Protein AF-A0A9E1ZX85-F1 (afdb_monomer)

Sequence (132 aa):
IRRALASIKGLTYFFIDTCHSGDALGRPGLASTDTTRMINDLSSAENGVVIFASSTGEQVSYENPAWANGAFTEALVDGFRGEAALTNREYITVGMLNVFVSERVQDLTGGEQTPTSAIPNLIPDLHIALRR

Mean predicted aligned error: 7.68 Å

pLDDT: mean 79.26, std 17.08, range [29.45, 96.75]

Secondary structure (DSSP, 8-state):
-HHHHHHSSS-EEEEE--TTTTGGGT-TTSHHHHHHHHHHHH-SGGG-EEEEESS-TTSPPPEETTTTEEHHHHHHHHIIIIIT-GGG-SEEEHHHHHHHHHHHHHHHHTTS---EEE--TTS---EEEE--

Solvent-accessible surface area (backbone atoms only — not comparable to full-atom values): 7326 Å² total; per-residue (Å²): 108,68,72,59,56,57,65,46,88,59,82,40,83,45,79,44,79,55,62,51,80,28,56,92,72,78,44,94,89,60,19,35,60,52,57,56,48,49,48,62,69,40,30,43,68,88,34,37,36,36,38,39,30,32,36,47,59,89,39,62,49,53,69,48,84,89,79,75,39,40,43,46,54,45,22,47,52,46,26,68,58,28,73,13,18,65,92,79,43,69,42,24,31,54,61,36,38,54,54,41,34,46,52,44,22,20,68,75,48,76,60,66,30,54,54,44,75,34,73,28,91,84,59,73,82,45,78,76,45,62,44,108

Structure (mmCIF, N/CA/C/O backbone):
data_AF-A0A9E1ZX85-F1
#
_entry.id   AF-A0A9E1ZX85-F1
#
loop_
_atom_site.group_PDB
_atom_site.id
_atom_site.type_symbol
_atom_site.label_atom_id
_atom_site.label_alt_id
_atom_site.label_comp_id
_atom_site.label_asym_id
_atom_site.label_entity_id
_atom_site.label_seq_id
_atom_site.pdbx_PDB_ins_code
_atom_site.Cartn_x
_atom_site.Cartn_y
_atom_site.Cartn_z
_atom_site.occupancy
_atom_site.B_iso_or_equiv
_atom_site.auth_seq_id
_atom_site.auth_comp_id
_atom_site.auth_asym_id
_atom_site.auth_atom_id
_atom_site.pdbx_PDB_model_num
ATOM 1 N N . ILE A 1 1 ? -17.908 8.322 -5.034 1.00 68.31 1 ILE A N 1
ATOM 2 C CA . ILE A 1 1 ? -17.027 7.410 -4.267 1.00 68.31 1 ILE A CA 1
ATOM 3 C C . ILE A 1 1 ? -16.864 7.832 -2.797 1.00 68.31 1 ILE A C 1
ATOM 5 O O . ILE A 1 1 ? -17.213 7.041 -1.936 1.00 68.31 1 ILE A O 1
ATOM 9 N N . ARG A 1 2 ? -16.482 9.083 -2.476 1.00 69.56 2 ARG A N 1
ATOM 10 C CA . ARG A 1 2 ? -16.297 9.568 -1.087 1.00 69.56 2 ARG A CA 1
ATOM 11 C C . ARG A 1 2 ? -17.460 9.257 -0.135 1.00 69.56 2 ARG A C 1
ATOM 13 O O . ARG A 1 2 ? -17.249 8.641 0.897 1.00 69.56 2 ARG A O 1
ATOM 20 N N . ARG A 1 3 ? -18.693 9.645 -0.493 1.00 72.94 3 ARG A N 1
ATOM 21 C CA . ARG A 1 3 ? -19.890 9.348 0.325 1.00 72.94 3 ARG A CA 1
ATOM 22 C C . ARG A 1 3 ? -20.111 7.849 0.532 1.00 72.94 3 ARG A C 1
ATOM 24 O O . ARG A 1 3 ? -20.608 7.469 1.579 1.00 72.94 3 ARG A O 1
ATOM 31 N N . ALA A 1 4 ? -19.753 7.026 -0.455 1.00 80.31 4 ALA A N 1
ATOM 32 C CA . ALA A 1 4 ? -19.870 5.579 -0.336 1.00 80.31 4 ALA A CA 1
ATOM 33 C C . ALA A 1 4 ? -18.851 5.052 0.681 1.00 80.31 4 ALA A C 1
ATOM 35 O O . ALA A 1 4 ? -19.256 4.382 1.621 1.00 80.31 4 ALA A O 1
ATOM 36 N N . LEU A 1 5 ? -17.578 5.449 0.564 1.00 77.94 5 LEU A N 1
ATOM 37 C CA . LEU A 1 5 ? -16.521 5.056 1.504 1.00 77.94 5 LEU A CA 1
ATOM 38 C C . LEU A 1 5 ? -16.835 5.501 2.940 1.00 77.94 5 LEU A C 1
ATOM 40 O O . LEU A 1 5 ? -16.821 4.675 3.840 1.00 77.94 5 LEU A O 1
ATOM 44 N N . ALA A 1 6 ? -17.238 6.759 3.139 1.00 76.12 6 ALA A N 1
ATOM 45 C CA . ALA A 1 6 ? -17.606 7.282 4.460 1.00 76.12 6 ALA A CA 1
ATOM 46 C C . ALA A 1 6 ? -18.892 6.659 5.048 1.00 76.12 6 ALA A C 1
ATOM 48 O O . ALA A 1 6 ? -19.163 6.802 6.235 1.00 76.12 6 ALA A O 1
ATOM 49 N N . SER A 1 7 ? -19.715 5.994 4.228 1.00 82.06 7 SER A N 1
ATOM 50 C CA . SER A 1 7 ? -20.926 5.305 4.699 1.00 82.06 7 SER A CA 1
ATOM 51 C C . SER A 1 7 ? -20.676 3.860 5.138 1.00 82.06 7 SER A C 1
ATOM 53 O O . SER A 1 7 ? -21.554 3.251 5.755 1.00 82.06 7 SER A O 1
ATOM 55 N N . ILE A 1 8 ? -19.503 3.300 4.822 1.00 85.44 8 ILE A N 1
ATOM 56 C CA . ILE A 1 8 ? -19.136 1.945 5.229 1.00 85.44 8 ILE A CA 1
ATOM 57 C C . ILE A 1 8 ? -18.847 1.968 6.727 1.00 85.44 8 ILE A C 1
ATOM 59 O O . ILE A 1 8 ? -18.001 2.715 7.208 1.00 85.44 8 ILE A O 1
ATOM 63 N N . LYS A 1 9 ? -19.558 1.131 7.484 1.00 82.00 9 LYS A N 1
ATOM 64 C CA . LYS A 1 9 ? -19.278 0.956 8.908 1.00 82.00 9 LYS A CA 1
ATOM 65 C C . LYS A 1 9 ? -18.040 0.079 9.070 1.00 82.00 9 LYS A C 1
ATOM 67 O O . LYS A 1 9 ? -18.061 -1.077 8.656 1.00 82.00 9 LYS A O 1
ATOM 72 N N . GLY A 1 10 ? -17.017 0.608 9.731 1.00 85.06 10 GLY A N 1
ATOM 73 C CA . GLY A 1 10 ? -15.790 -0.115 10.059 1.00 85.06 10 GLY A CA 1
ATOM 74 C C . GLY A 1 10 ? -14.559 0.484 9.390 1.00 85.06 10 GLY A C 1
ATOM 75 O O . GLY A 1 10 ? -14.602 1.585 8.849 1.00 85.06 10 GLY A O 1
ATOM 76 N N . LEU A 1 11 ? -13.456 -0.255 9.457 1.00 85.81 11 LEU A N 1
ATOM 77 C CA . LEU A 1 11 ? -12.201 0.125 8.824 1.00 85.81 11 LEU A CA 1
ATOM 78 C C . LEU A 1 11 ? -12.206 -0.300 7.354 1.00 85.81 11 LEU A C 1
ATOM 80 O O . LEU A 1 11 ? -12.373 -1.480 7.051 1.00 85.81 11 LEU A O 1
ATOM 84 N N . THR A 1 12 ? -11.999 0.654 6.453 1.00 88.75 12 THR A N 1
ATOM 85 C CA . THR A 1 12 ? -11.963 0.417 5.007 1.00 88.75 12 THR A CA 1
ATOM 86 C C . THR A 1 12 ? -10.556 0.642 4.471 1.00 88.75 12 THR A C 1
ATOM 88 O O . THR A 1 12 ? -9.982 1.703 4.687 1.00 88.75 12 THR A O 1
ATOM 91 N N . TYR A 1 13 ? -10.021 -0.323 3.725 1.00 89.38 13 TYR A N 1
ATOM 92 C CA . TYR A 1 13 ? -8.782 -0.164 2.961 1.00 89.38 13 TYR A CA 1
ATOM 93 C C . TYR A 1 13 ? -9.125 0.142 1.505 1.00 89.38 13 TYR A C 1
ATOM 95 O O . TYR A 1 13 ? -9.878 -0.604 0.879 1.00 89.38 13 TYR A O 1
ATOM 103 N N . PHE A 1 14 ? -8.592 1.235 0.968 1.00 88.56 14 PHE A N 1
ATOM 104 C CA . PHE A 1 14 ? -8.857 1.678 -0.393 1.00 88.56 14 PHE A CA 1
ATOM 105 C C . PHE A 1 14 ? -7.551 1.855 -1.171 1.00 88.56 14 PHE A C 1
ATOM 107 O O . PHE A 1 14 ? -6.729 2.704 -0.837 1.00 88.56 14 PHE A O 1
ATOM 114 N N . PHE A 1 1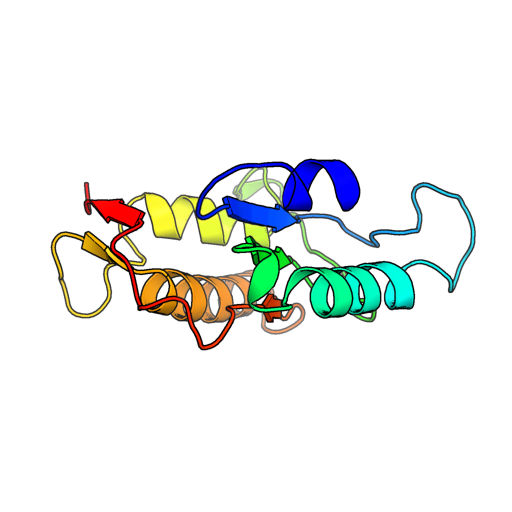5 ? -7.374 1.042 -2.211 1.00 89.88 15 PHE A N 1
ATOM 115 C CA . PHE A 1 15 ? -6.207 1.052 -3.093 1.00 89.88 15 PHE A CA 1
ATOM 116 C C . PHE A 1 15 ? -6.589 1.676 -4.438 1.00 89.88 15 PHE A C 1
ATOM 118 O O . PHE A 1 15 ? -7.620 1.318 -5.010 1.00 89.88 15 PHE A O 1
ATOM 125 N N . ILE A 1 16 ? -5.778 2.608 -4.934 1.00 86.06 16 ILE A N 1
ATOM 126 C CA . ILE A 1 16 ? -6.049 3.374 -6.154 1.00 86.06 16 ILE A CA 1
ATOM 127 C C . ILE A 1 16 ? -4.860 3.216 -7.103 1.00 86.06 16 ILE A C 1
ATOM 129 O O . ILE A 1 16 ? -3.814 3.814 -6.867 1.00 86.06 16 ILE A O 1
ATOM 133 N N . ASP A 1 17 ? -5.023 2.435 -8.173 1.00 82.88 17 ASP A N 1
ATOM 134 C CA . ASP A 1 17 ? -4.036 2.332 -9.253 1.00 82.88 17 ASP A CA 1
ATOM 135 C C . ASP A 1 17 ? -4.583 2.991 -10.516 1.00 82.88 17 ASP A C 1
ATOM 137 O O . ASP A 1 17 ? -5.474 2.456 -11.177 1.00 82.88 17 ASP A O 1
ATOM 141 N N . THR A 1 18 ? -4.127 4.209 -10.799 1.00 73.44 18 THR A N 1
ATOM 142 C CA . THR A 1 18 ? -4.562 4.954 -11.982 1.00 73.44 18 THR A CA 1
ATOM 143 C C . THR A 1 18 ? -3.420 5.819 -12.493 1.00 73.44 18 THR A C 1
ATOM 145 O O . THR A 1 18 ? -2.990 6.743 -11.799 1.00 73.44 18 THR A O 1
ATOM 148 N N . CYS A 1 19 ? -2.996 5.604 -13.735 1.00 61.81 19 CYS A N 1
ATOM 149 C CA . CYS A 1 19 ? -2.204 6.580 -14.474 1.00 61.81 19 CYS A CA 1
ATOM 150 C C . CYS A 1 19 ? -3.089 7.815 -14.677 1.00 61.81 19 CYS A C 1
ATOM 152 O O . CYS A 1 19 ? -4.130 7.708 -15.319 1.00 61.81 19 CYS A O 1
ATOM 154 N N . HIS A 1 20 ? -2.727 8.972 -14.119 1.00 52.00 20 HIS A N 1
ATOM 155 C CA . HIS A 1 20 ? -3.518 10.201 -14.260 1.00 52.00 20 HIS A CA 1
ATOM 156 C C . HIS A 1 20 ? -4.986 10.062 -13.803 1.00 52.00 20 HIS A C 1
ATOM 158 O O . HIS A 1 20 ? -5.900 10.062 -14.630 1.00 52.00 20 HIS A O 1
ATOM 164 N N . SER A 1 21 ? -5.266 10.052 -12.496 1.00 41.94 21 SER A N 1
ATOM 165 C CA . SER A 1 21 ? -6.637 9.974 -11.933 1.00 41.94 21 SER A CA 1
ATOM 166 C C . SER A 1 21 ? -7.596 11.137 -12.288 1.00 41.94 21 SER A C 1
ATOM 168 O O . SER A 1 21 ? -8.625 11.319 -11.643 1.00 41.94 21 SER A O 1
ATOM 170 N N . GLY A 1 22 ? -7.327 11.907 -13.341 1.00 37.16 22 GLY A N 1
ATOM 171 C CA . GLY A 1 22 ? -8.291 12.812 -13.963 1.00 37.16 22 GLY A CA 1
ATOM 172 C C . GLY A 1 22 ? -8.124 13.032 -15.463 1.00 37.16 22 GLY A C 1
ATOM 173 O O . GLY A 1 22 ? -8.736 13.967 -15.970 1.00 37.16 22 GLY A O 1
ATOM 174 N N . ASP A 1 23 ? -7.386 12.185 -16.193 1.00 36.38 23 ASP A N 1
ATOM 175 C CA . ASP A 1 23 ? -7.451 12.214 -17.667 1.00 36.38 23 ASP A CA 1
ATOM 176 C C . ASP A 1 23 ? -8.571 11.324 -18.241 1.00 36.38 23 ASP A C 1
ATOM 178 O O . ASP A 1 23 ? -8.919 11.415 -19.414 1.00 36.38 23 ASP A O 1
ATOM 182 N N . ALA A 1 24 ? -9.290 10.593 -17.380 1.00 38.16 24 ALA A N 1
ATOM 183 C CA . ALA A 1 24 ? -10.577 9.979 -17.725 1.00 38.16 24 ALA A CA 1
ATOM 184 C C . ALA A 1 24 ? -11.686 11.012 -18.073 1.00 38.16 24 ALA A C 1
ATOM 186 O O . ALA A 1 24 ? -12.795 10.624 -18.437 1.00 38.16 24 ALA A O 1
ATOM 187 N N . LEU A 1 25 ? -11.399 12.322 -17.975 1.00 37.84 25 LEU A N 1
ATOM 188 C CA . LEU A 1 25 ? -12.281 13.436 -18.359 1.00 37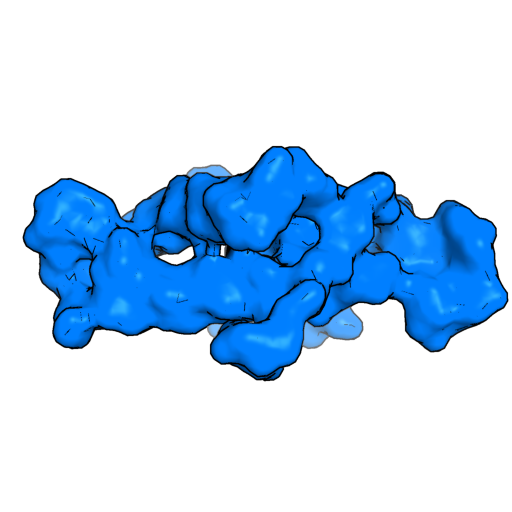.84 25 LEU A CA 1
ATOM 189 C C . LEU A 1 25 ? -11.681 14.383 -19.428 1.00 37.84 25 LEU A C 1
ATOM 191 O O . LEU A 1 25 ? -12.274 15.426 -19.710 1.00 37.84 25 LEU A O 1
ATOM 195 N N . GLY A 1 26 ? -10.550 14.033 -20.058 1.00 29.45 26 GLY A N 1
ATOM 196 C CA . GLY A 1 26 ? -10.043 14.707 -21.264 1.00 29.45 26 GLY A CA 1
ATOM 197 C C . GLY A 1 26 ? -9.648 16.179 -21.094 1.00 29.45 26 GLY A C 1
ATOM 198 O O . GLY A 1 26 ? -9.874 16.987 -22.000 1.00 29.45 26 GLY A O 1
ATOM 199 N N . ARG A 1 27 ? -9.088 16.565 -19.940 1.00 34.94 27 ARG A N 1
ATOM 200 C CA . ARG A 1 27 ? -8.577 17.926 -19.716 1.00 34.94 27 ARG A CA 1
ATOM 201 C C . ARG A 1 27 ? -7.180 17.895 -19.086 1.00 34.94 27 ARG A C 1
ATOM 203 O O . ARG A 1 27 ? -7.067 17.562 -17.904 1.00 34.94 27 ARG A O 1
ATOM 210 N N . PRO A 1 28 ? -6.135 18.336 -19.813 1.00 33.81 28 PRO A N 1
ATOM 211 C CA . PRO A 1 28 ? -4.793 18.450 -19.257 1.00 33.81 28 PRO A CA 1
ATOM 212 C C . PRO A 1 28 ? -4.801 19.416 -18.063 1.00 33.81 28 PRO A C 1
ATOM 214 O O . PRO A 1 28 ? -5.249 20.556 -18.193 1.00 33.81 28 PRO A O 1
ATOM 217 N N . GLY A 1 29 ? -4.323 18.962 -16.900 1.00 40.19 29 GLY A N 1
ATOM 218 C CA . GLY A 1 29 ? -4.069 19.812 -15.725 1.00 40.19 29 GLY A CA 1
ATOM 219 C C . GLY A 1 29 ? -5.086 19.767 -14.573 1.00 40.19 29 GLY A C 1
ATOM 220 O O . GLY A 1 29 ? -4.897 20.493 -13.604 1.00 40.19 29 GLY A O 1
ATOM 221 N N . LEU A 1 30 ? -6.137 18.936 -14.627 1.00 40.91 30 LEU A N 1
ATOM 222 C CA . LEU A 1 30 ? -7.153 18.837 -13.552 1.00 40.91 30 LEU A CA 1
ATOM 223 C C . LEU A 1 30 ? -7.043 17.575 -12.674 1.00 40.91 30 LEU A C 1
ATOM 225 O O . LEU A 1 30 ? -7.554 17.555 -11.558 1.00 40.91 30 LEU A O 1
ATOM 229 N N . ALA A 1 31 ? -6.340 16.545 -13.147 1.00 43.25 31 ALA A N 1
ATOM 230 C CA . ALA A 1 31 ? -6.213 15.241 -12.493 1.00 43.25 31 ALA A CA 1
ATOM 231 C C . ALA A 1 31 ? -5.479 15.247 -11.148 1.00 43.25 31 ALA A C 1
ATOM 233 O O . ALA A 1 31 ? -5.813 14.491 -10.238 1.00 43.25 31 ALA A O 1
ATOM 234 N N . SER A 1 32 ? -4.463 16.099 -11.026 1.00 50.44 32 SER A N 1
ATOM 235 C CA . SER A 1 32 ? -3.476 16.015 -9.949 1.00 50.44 32 SER A CA 1
ATOM 236 C C . SER A 1 32 ? -3.995 16.513 -8.602 1.00 50.44 32 SER A C 1
ATOM 238 O O . SER A 1 32 ? -3.504 16.123 -7.544 1.00 50.44 32 SER A O 1
ATOM 240 N N . THR A 1 33 ? -5.005 17.381 -8.624 1.00 49.03 33 THR A N 1
ATOM 241 C CA . THR A 1 33 ? -5.517 18.036 -7.422 1.00 49.03 33 THR A CA 1
ATOM 242 C C . THR A 1 33 ? -6.671 17.262 -6.782 1.00 49.03 33 THR A C 1
ATOM 244 O O . THR A 1 33 ? -6.910 17.425 -5.587 1.00 49.03 33 THR A O 1
ATOM 247 N N . ASP A 1 34 ? -7.379 16.418 -7.540 1.00 57.22 34 ASP A N 1
ATOM 248 C CA . ASP A 1 34 ? -8.555 15.688 -7.052 1.00 57.22 34 ASP A CA 1
ATOM 249 C C . ASP A 1 34 ? -8.186 14.460 -6.217 1.00 57.22 34 ASP A C 1
ATOM 251 O O . ASP A 1 34 ? -8.806 14.246 -5.177 1.00 57.22 34 ASP A O 1
ATOM 255 N N . THR A 1 35 ? -7.145 13.706 -6.582 1.00 60.34 35 THR A N 1
ATOM 256 C CA . THR A 1 35 ? -6.695 12.546 -5.790 1.00 60.34 35 THR A CA 1
ATOM 257 C C . THR A 1 35 ? -6.120 12.988 -4.451 1.00 60.34 35 THR A C 1
ATOM 259 O O . THR A 1 35 ? -6.545 12.492 -3.413 1.00 60.34 35 THR A O 1
ATOM 262 N N . THR A 1 36 ? -5.244 13.996 -4.441 1.00 64.56 36 THR A N 1
ATOM 263 C CA . THR A 1 36 ? -4.684 14.558 -3.201 1.00 64.56 36 THR A CA 1
ATOM 264 C C . THR A 1 36 ? -5.769 15.178 -2.318 1.00 64.56 36 THR A C 1
ATOM 266 O O . THR A 1 36 ? -5.784 14.941 -1.111 1.00 64.56 36 THR A O 1
ATOM 269 N N . ARG A 1 37 ? -6.728 15.925 -2.892 1.00 67.00 37 ARG A N 1
ATOM 270 C CA . ARG A 1 37 ? -7.875 16.447 -2.126 1.00 67.00 37 ARG A CA 1
ATOM 271 C C . ARG A 1 37 ? -8.760 15.327 -1.589 1.00 67.00 37 ARG A C 1
ATOM 273 O O . ARG A 1 37 ? -9.158 15.385 -0.436 1.00 67.00 37 ARG A O 1
ATOM 280 N N . MET A 1 38 ? -9.026 14.289 -2.375 1.00 67.38 38 MET A N 1
ATOM 281 C CA . MET A 1 38 ? -9.828 13.149 -1.938 1.00 67.38 38 MET A CA 1
ATOM 282 C C . MET A 1 38 ? -9.136 12.347 -0.830 1.00 67.38 38 MET A C 1
ATOM 284 O O . MET A 1 38 ? -9.808 11.936 0.114 1.00 67.38 38 MET A O 1
ATOM 288 N N . ILE A 1 39 ? -7.816 12.160 -0.918 1.00 68.19 39 ILE A N 1
ATOM 289 C CA . ILE A 1 39 ? -6.995 11.562 0.139 1.00 68.19 39 ILE A CA 1
ATOM 290 C C . ILE A 1 39 ? -7.113 12.396 1.419 1.00 68.19 39 ILE A C 1
ATOM 292 O O . ILE A 1 39 ? -7.427 11.843 2.468 1.00 68.19 39 ILE A O 1
ATOM 296 N N . ASN A 1 40 ? -6.943 13.718 1.332 1.00 68.81 40 ASN A N 1
ATOM 297 C CA . ASN A 1 40 ? -7.055 14.620 2.483 1.00 68.81 40 ASN A CA 1
ATOM 298 C C . ASN A 1 40 ? -8.468 14.650 3.091 1.00 68.81 40 ASN A C 1
ATOM 300 O O . ASN A 1 40 ? -8.620 14.678 4.308 1.00 68.81 40 ASN A O 1
ATOM 304 N N . ASP A 1 41 ? -9.509 14.613 2.260 1.00 67.38 41 ASP A N 1
ATOM 305 C CA . ASP A 1 41 ? -10.902 14.626 2.712 1.00 67.38 41 ASP A CA 1
ATOM 306 C C . ASP A 1 41 ? -11.311 13.308 3.388 1.00 67.38 41 ASP A C 1
ATOM 308 O O . ASP A 1 41 ? -12.164 13.298 4.279 1.00 67.38 41 ASP A O 1
ATOM 312 N N . LEU A 1 42 ? -10.753 12.179 2.938 1.00 67.25 42 LEU A N 1
ATOM 313 C CA . LEU A 1 42 ? -11.070 10.847 3.456 1.00 67.25 42 LEU A CA 1
ATOM 314 C C . LEU A 1 42 ? -10.168 10.412 4.610 1.00 67.25 42 LEU A C 1
ATOM 316 O O . LEU A 1 42 ? -10.5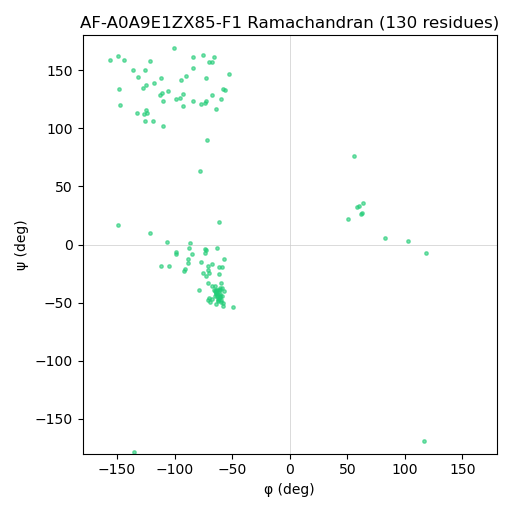85 9.558 5.386 1.00 67.25 42 LEU A O 1
ATOM 320 N N . SER A 1 43 ? -8.985 11.010 4.752 1.00 63.50 43 SER A N 1
ATOM 321 C CA . SER A 1 43 ? -8.052 10.732 5.848 1.00 63.50 43 SER A CA 1
ATOM 322 C C . SER A 1 43 ? -8.497 11.303 7.194 1.00 63.50 43 SER A C 1
ATOM 324 O O . SER A 1 43 ? -7.846 11.041 8.210 1.00 63.50 43 SER A O 1
ATOM 326 N N . SER A 1 44 ? -9.608 12.058 7.239 1.00 65.69 44 SER A N 1
ATOM 327 C CA . SER A 1 44 ? -10.189 12.475 8.511 1.00 65.69 44 SER A CA 1
ATOM 328 C C . SER A 1 44 ? -10.475 11.239 9.366 1.00 65.69 44 SER A C 1
ATOM 330 O O . SER A 1 44 ? -11.021 10.233 8.904 1.00 65.69 44 SER A O 1
ATOM 332 N N . ALA A 1 45 ? -10.074 11.300 10.635 1.00 59.44 45 ALA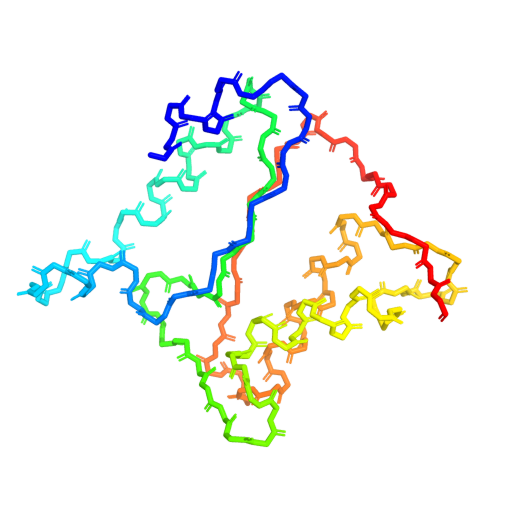 A N 1
ATOM 333 C CA . ALA A 1 45 ? -10.115 10.138 11.515 1.00 59.44 45 ALA A CA 1
ATOM 334 C C . ALA A 1 45 ? -11.528 9.569 11.730 1.00 59.44 45 ALA A C 1
ATOM 336 O O . ALA A 1 45 ? -11.676 8.410 12.106 1.00 59.44 45 ALA A O 1
ATOM 337 N N . GLU A 1 46 ? -12.556 10.373 11.458 1.00 64.00 46 GLU A N 1
ATOM 338 C CA . GLU A 1 46 ? -13.964 9.989 11.552 1.00 64.00 46 GLU A CA 1
ATOM 339 C C . GLU A 1 46 ? -14.402 9.010 10.454 1.00 64.00 46 GLU A C 1
ATOM 341 O O . GLU A 1 46 ? -15.376 8.286 10.645 1.00 64.00 46 GLU A O 1
ATOM 346 N N . ASN A 1 47 ? -13.695 8.952 9.321 1.00 67.94 47 ASN A N 1
ATOM 347 C CA . ASN A 1 47 ? -14.124 8.147 8.176 1.00 67.94 47 ASN A CA 1
ATOM 348 C C . ASN A 1 47 ? -13.621 6.697 8.220 1.00 67.94 47 ASN A C 1
ATOM 350 O O . ASN A 1 47 ? -14.135 5.867 7.476 1.00 67.94 47 ASN A O 1
ATOM 354 N N . GLY A 1 48 ? -12.617 6.382 9.048 1.00 78.38 48 GLY A N 1
ATOM 355 C CA . GLY A 1 48 ? -12.083 5.020 9.159 1.00 78.38 48 G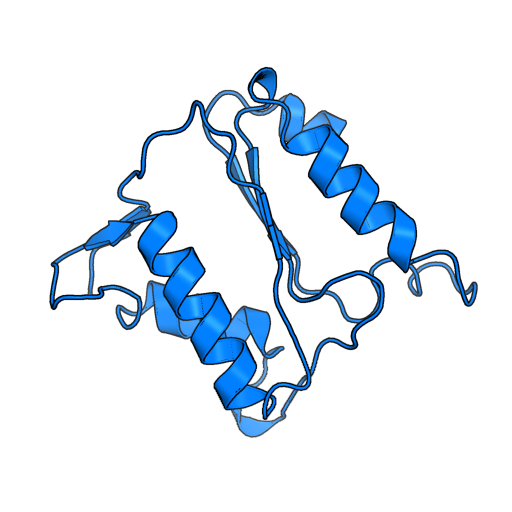LY A CA 1
ATOM 356 C C . GLY A 1 48 ? -11.551 4.452 7.837 1.00 78.38 48 GLY A C 1
ATOM 357 O O . GLY A 1 48 ? -11.669 3.251 7.605 1.00 78.38 48 GLY A O 1
ATOM 358 N N . VAL A 1 49 ? -11.004 5.290 6.949 1.00 85.38 49 VAL A N 1
ATOM 359 C CA . VAL A 1 49 ? -10.477 4.854 5.646 1.00 85.38 49 VAL A CA 1
ATOM 360 C C . VAL A 1 49 ? -8.955 4.956 5.633 1.00 85.38 49 VAL A C 1
ATOM 362 O O . VAL A 1 49 ? -8.397 6.028 5.849 1.00 85.38 49 VAL A O 1
ATOM 365 N N . VAL A 1 50 ? -8.291 3.840 5.343 1.00 88.00 50 VAL A N 1
ATOM 366 C CA . VAL A 1 50 ? -6.868 3.775 5.000 1.00 88.00 50 VAL A CA 1
ATOM 367 C C . VAL A 1 50 ? -6.748 3.784 3.484 1.00 88.00 50 VAL A C 1
ATOM 369 O O . VAL A 1 50 ? -7.358 2.951 2.815 1.00 88.00 50 VAL A O 1
ATOM 372 N N . ILE A 1 51 ? -5.965 4.710 2.939 1.00 87.62 51 ILE A N 1
ATOM 373 C CA . ILE A 1 51 ? -5.821 4.885 1.492 1.00 87.62 51 ILE A CA 1
ATOM 374 C C . ILE A 1 51 ? -4.381 4.632 1.073 1.00 87.62 51 ILE A C 1
ATOM 376 O O . ILE A 1 51 ? -3.457 5.111 1.724 1.00 87.62 51 ILE A O 1
ATOM 380 N N . PHE A 1 52 ? -4.219 3.942 -0.050 1.00 89.06 52 PHE A N 1
ATOM 381 C CA . PHE A 1 52 ? -2.974 3.825 -0.799 1.00 89.06 52 PHE A CA 1
ATOM 382 C C . PHE A 1 52 ? -3.239 4.208 -2.256 1.00 89.06 52 PHE A C 1
ATOM 384 O O . PHE A 1 52 ? -4.224 3.757 -2.841 1.00 89.06 52 PHE A O 1
ATOM 391 N N . ALA A 1 53 ? -2.367 5.011 -2.850 1.00 86.81 53 ALA A N 1
ATOM 392 C CA . ALA A 1 53 ? -2.468 5.432 -4.240 1.00 86.81 53 ALA A CA 1
ATOM 393 C C . ALA A 1 53 ? -1.134 5.249 -4.972 1.00 86.81 53 ALA A C 1
ATOM 395 O O . ALA A 1 53 ? -0.068 5.458 -4.389 1.00 86.81 53 ALA A O 1
ATOM 396 N N . SER A 1 54 ? -1.216 4.872 -6.249 1.00 83.25 54 SER A N 1
ATOM 397 C CA . SER A 1 54 ? -0.076 4.510 -7.094 1.00 83.25 54 SER A CA 1
ATOM 398 C C . SER A 1 54 ? 0.941 5.629 -7.271 1.00 83.25 54 SER A C 1
ATOM 400 O O . SER A 1 54 ? 2.140 5.358 -7.283 1.00 83.25 54 SER A O 1
ATOM 402 N N . SER A 1 55 ? 0.491 6.876 -7.374 1.00 70.44 55 SER A N 1
ATOM 403 C CA . SER A 1 55 ? 1.368 8.032 -7.507 1.00 70.44 55 SER A CA 1
ATOM 404 C C . SER A 1 55 ? 0.769 9.287 -6.878 1.00 70.44 55 SER A C 1
ATOM 406 O O . SER A 1 55 ? -0.439 9.383 -6.629 1.00 70.44 55 SER A O 1
ATOM 408 N N . THR A 1 56 ? 1.623 10.278 -6.621 1.00 64.69 56 THR A N 1
ATOM 409 C CA . THR A 1 56 ? 1.145 11.652 -6.435 1.00 64.69 56 THR A CA 1
ATOM 410 C C . THR A 1 56 ? 0.604 12.184 -7.764 1.00 64.69 56 THR A C 1
ATOM 412 O O . THR A 1 56 ? 0.980 11.710 -8.836 1.00 64.69 56 THR A O 1
ATOM 415 N N . GLY A 1 57 ? -0.270 13.192 -7.720 1.00 57.47 57 GLY A N 1
ATOM 416 C CA . GLY A 1 57 ? -0.910 13.740 -8.921 1.00 57.47 57 GLY A CA 1
ATOM 417 C C . GLY A 1 57 ? 0.043 14.256 -10.013 1.00 57.47 57 GLY A C 1
ATOM 418 O O . GLY A 1 57 ? -0.408 14.523 -11.124 1.00 57.47 57 GLY A O 1
ATOM 419 N N . GLU A 1 58 ? 1.332 14.408 -9.710 1.00 57.91 58 GLU A N 1
ATOM 420 C CA . GLU A 1 58 ? 2.372 14.917 -10.611 1.00 57.91 58 GLU A CA 1
ATOM 421 C C . GLU A 1 58 ? 3.207 13.804 -11.274 1.00 57.91 58 GLU A C 1
ATOM 423 O O . GLU A 1 58 ? 3.983 14.089 -12.184 1.00 57.91 58 GLU A O 1
ATOM 428 N N . GLN A 1 59 ? 3.041 12.543 -10.858 1.00 64.38 59 GLN A N 1
ATOM 429 C CA . GLN A 1 59 ? 3.832 11.399 -11.322 1.00 64.38 59 GLN A CA 1
ATOM 430 C C . GLN A 1 59 ? 2.995 10.414 -12.155 1.00 64.38 59 GLN A C 1
ATOM 432 O O . GLN A 1 59 ? 1.828 10.141 -11.857 1.00 64.38 59 GLN A O 1
ATOM 437 N N . VAL A 1 60 ? 3.621 9.847 -13.189 1.00 71.00 60 VAL A N 1
ATOM 438 C CA . VAL A 1 60 ? 3.048 8.791 -14.038 1.00 71.00 60 VAL A CA 1
ATOM 439 C C . VAL A 1 60 ? 3.010 7.473 -13.255 1.00 71.00 60 VAL A C 1
ATOM 441 O O . VAL A 1 60 ? 3.901 7.197 -12.454 1.00 71.00 60 VAL A O 1
ATOM 444 N N . SER A 1 61 ? 1.964 6.669 -13.463 1.00 76.75 61 SER A N 1
ATOM 445 C CA . SER A 1 61 ? 1.936 5.278 -12.991 1.00 76.75 61 SER A CA 1
ATOM 446 C C . SER A 1 61 ? 2.440 4.366 -14.112 1.00 76.75 61 SER A C 1
ATOM 448 O O . SER A 1 61 ? 1.999 4.499 -15.253 1.00 76.75 61 SER A O 1
ATOM 450 N N . TYR A 1 62 ? 3.392 3.488 -13.807 1.00 81.94 62 TYR A N 1
ATOM 451 C CA . TYR A 1 62 ? 4.062 2.651 -14.803 1.00 81.94 62 TYR A CA 1
ATOM 452 C C . TYR A 1 62 ? 3.410 1.279 -14.930 1.00 81.94 62 TYR A C 1
ATOM 454 O O . TYR A 1 62 ? 3.056 0.652 -13.935 1.00 81.94 62 TYR A O 1
ATOM 462 N N . GLU A 1 63 ? 3.334 0.784 -16.162 1.00 85.19 63 GLU A N 1
ATOM 463 C CA . GLU A 1 63 ? 2.917 -0.575 -16.505 1.00 85.19 63 GLU A CA 1
ATOM 464 C C . GLU A 1 63 ? 4.045 -1.285 -17.270 1.00 85.19 63 GLU A C 1
ATOM 466 O O . GLU A 1 63 ? 4.923 -0.661 -17.866 1.00 85.19 63 GLU A O 1
ATOM 471 N N . ASN A 1 64 ? 4.029 -2.611 -17.260 1.00 82.19 64 ASN A N 1
ATOM 472 C CA . ASN A 1 64 ? 5.029 -3.476 -17.878 1.00 82.19 64 ASN A CA 1
ATOM 473 C C . ASN A 1 64 ? 4.321 -4.761 -18.345 1.00 82.19 64 ASN A C 1
ATOM 475 O O . ASN A 1 64 ? 3.540 -5.354 -17.609 1.00 82.19 64 ASN A O 1
ATOM 479 N N . PRO A 1 65 ? 4.555 -5.253 -19.563 1.00 85.19 65 PRO A N 1
ATOM 480 C CA . PRO A 1 65 ? 3.963 -6.520 -19.987 1.00 85.19 65 PRO A CA 1
ATOM 481 C C . PRO A 1 65 ? 4.395 -7.731 -19.141 1.00 85.19 65 PRO A C 1
ATOM 483 O O . PRO A 1 65 ? 3.656 -8.708 -19.066 1.00 85.19 65 PRO A O 1
ATOM 486 N N . ALA A 1 66 ? 5.568 -7.683 -18.496 1.00 86.50 66 ALA A N 1
ATOM 487 C CA . ALA A 1 66 ? 6.136 -8.817 -17.763 1.00 86.50 66 ALA A CA 1
ATOM 488 C C . ALA A 1 66 ? 5.342 -9.212 -16.504 1.00 86.50 66 ALA A C 1
ATOM 490 O O . ALA A 1 66 ? 5.233 -10.397 -16.204 1.00 86.50 66 ALA A O 1
ATOM 491 N N . TRP A 1 67 ? 4.778 -8.237 -15.789 1.00 85.81 67 TRP A N 1
ATOM 492 C CA . TRP A 1 67 ? 3.967 -8.452 -14.580 1.00 85.81 67 TRP A CA 1
ATOM 493 C C . TRP A 1 67 ? 2.443 -8.421 -14.860 1.00 85.81 67 TRP A C 1
ATOM 495 O O . TRP A 1 67 ? 1.644 -8.691 -13.976 1.00 85.81 67 TRP A O 1
ATOM 505 N N . ALA A 1 68 ? 2.020 -8.086 -16.092 1.00 87.69 68 ALA A N 1
ATOM 506 C CA . ALA A 1 68 ? 0.623 -7.855 -16.495 1.00 87.69 68 ALA A CA 1
ATOM 507 C C . ALA A 1 68 ? -0.211 -6.878 -15.616 1.00 87.69 68 ALA A C 1
ATOM 509 O O . ALA A 1 68 ? -1.438 -6.936 -15.651 1.00 87.69 68 ALA A O 1
ATOM 510 N N . ASN A 1 69 ? 0.437 -5.977 -14.865 1.00 87.44 69 ASN A N 1
ATOM 511 C CA . ASN A 1 69 ? -0.170 -5.029 -13.921 1.00 87.44 69 ASN A CA 1
ATOM 512 C C . ASN A 1 69 ? 0.420 -3.604 -14.063 1.00 87.44 69 ASN A C 1
ATOM 514 O O . ASN A 1 69 ? 1.282 -3.354 -14.906 1.00 87.44 69 ASN A O 1
ATOM 518 N N . GLY A 1 70 ? -0.030 -2.663 -13.229 1.00 90.00 70 GLY A N 1
ATOM 519 C CA . GLY 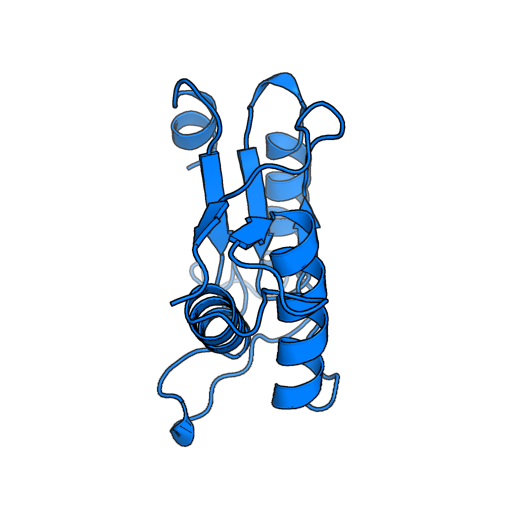A 1 70 ? 0.730 -1.451 -12.898 1.00 90.00 70 GLY A CA 1
ATOM 520 C C . GLY A 1 70 ? 1.731 -1.712 -11.767 1.00 90.00 70 GLY A C 1
ATOM 521 O O . GLY A 1 70 ? 1.575 -2.669 -11.008 1.00 90.00 70 GLY A O 1
ATOM 522 N N . ALA A 1 71 ? 2.742 -0.853 -11.615 1.00 92.25 71 ALA A N 1
ATOM 523 C CA . ALA A 1 71 ? 3.804 -1.018 -10.618 1.00 92.25 71 ALA A CA 1
ATOM 524 C C . ALA A 1 71 ? 3.295 -1.119 -9.191 1.00 92.25 71 ALA A C 1
ATOM 526 O O . ALA A 1 71 ? 3.774 -1.915 -8.384 1.00 92.25 71 ALA A O 1
ATOM 527 N N . PHE A 1 72 ? 2.291 -0.305 -8.900 1.00 93.44 72 PHE A N 1
ATOM 528 C CA . PHE A 1 72 ? 1.643 -0.274 -7.609 1.00 93.44 72 PHE A CA 1
ATOM 529 C C . PHE A 1 72 ? 0.809 -1.533 -7.364 1.00 93.44 72 PHE A C 1
ATOM 531 O O . PHE A 1 72 ? 0.934 -2.140 -6.301 1.00 93.44 72 PHE A O 1
ATOM 538 N N . THR A 1 73 ? 0.004 -1.965 -8.341 1.00 93.56 73 THR A N 1
ATOM 539 C CA . THR A 1 73 ? -0.736 -3.229 -8.231 1.00 93.56 73 THR A CA 1
ATOM 540 C C . THR A 1 73 ? 0.202 -4.423 -8.076 1.00 93.56 73 THR A C 1
ATOM 542 O O . THR A 1 73 ? -0.060 -5.264 -7.217 1.00 93.56 73 THR A O 1
ATOM 545 N N . GLU A 1 74 ? 1.311 -4.493 -8.820 1.00 95.75 74 GLU A N 1
ATOM 546 C CA . GLU A 1 74 ? 2.276 -5.586 -8.643 1.00 95.75 74 GLU A CA 1
ATOM 547 C C . GLU A 1 74 ? 2.864 -5.579 -7.230 1.00 95.75 74 GLU A C 1
ATOM 549 O O . GLU A 1 74 ? 2.856 -6.604 -6.550 1.00 95.75 74 GLU A O 1
ATOM 554 N N . ALA A 1 75 ? 3.284 -4.412 -6.736 1.00 96.38 75 ALA A N 1
ATOM 555 C CA . ALA A 1 75 ? 3.801 -4.277 -5.380 1.00 96.38 75 ALA A CA 1
ATOM 556 C C . ALA A 1 75 ? 2.779 -4.698 -4.307 1.00 96.38 75 ALA A C 1
ATOM 558 O O . ALA A 1 75 ? 3.141 -5.325 -3.312 1.00 96.38 75 ALA A O 1
ATOM 559 N N . LEU A 1 76 ? 1.490 -4.400 -4.494 1.00 95.88 76 LEU A N 1
ATOM 560 C CA . LEU A 1 76 ? 0.439 -4.872 -3.589 1.00 95.88 76 LEU A CA 1
ATOM 561 C C . LEU A 1 76 ? 0.294 -6.394 -3.623 1.00 95.88 76 LEU A C 1
ATOM 563 O O . LEU A 1 76 ? 0.160 -7.021 -2.570 1.00 95.88 76 LEU A O 1
ATOM 567 N N . VAL A 1 77 ? 0.307 -6.984 -4.817 1.00 95.50 77 VAL A N 1
ATOM 568 C CA . VAL A 1 77 ? 0.188 -8.432 -5.001 1.00 95.50 77 VAL A CA 1
ATOM 569 C C . VAL A 1 77 ? 1.366 -9.155 -4.347 1.00 95.50 77 VAL A C 1
ATOM 571 O O . VAL A 1 77 ? 1.135 -10.084 -3.572 1.00 95.50 77 VAL A O 1
ATOM 574 N N . ASP A 1 78 ? 2.599 -8.710 -4.591 1.00 95.56 78 ASP A N 1
ATOM 575 C CA . ASP A 1 78 ? 3.807 -9.246 -3.950 1.00 95.56 78 ASP A CA 1
ATOM 576 C C . ASP A 1 78 ? 3.723 -9.111 -2.422 1.00 95.56 78 ASP A C 1
ATOM 578 O O . ASP A 1 78 ? 3.946 -10.071 -1.676 1.00 95.56 78 ASP A O 1
ATOM 582 N N . GLY A 1 79 ? 3.276 -7.946 -1.945 1.00 96.12 79 GLY A N 1
ATOM 583 C CA . GLY A 1 79 ? 3.093 -7.677 -0.525 1.00 96.12 79 GLY A CA 1
ATOM 584 C C . GLY A 1 79 ? 2.138 -8.673 0.131 1.00 96.12 79 GLY A C 1
ATOM 585 O O . GLY A 1 79 ? 2.505 -9.334 1.104 1.00 96.12 79 GLY A O 1
ATOM 586 N N . PHE A 1 80 ? 0.938 -8.848 -0.432 1.00 95.38 80 PHE A N 1
ATOM 587 C CA . PHE A 1 80 ? -0.069 -9.788 0.075 1.00 95.38 80 PHE A CA 1
ATOM 588 C C . PHE A 1 80 ? 0.281 -11.266 -0.140 1.00 95.38 80 PHE A C 1
ATOM 590 O O . PHE A 1 80 ? -0.274 -12.123 0.551 1.00 95.38 80 PHE A O 1
ATOM 597 N N . ARG A 1 81 ? 1.212 -11.586 -1.046 1.00 94.50 81 ARG A N 1
ATOM 598 C CA . ARG A 1 81 ? 1.795 -12.933 -1.175 1.00 94.50 81 ARG A CA 1
ATOM 599 C C . ARG A 1 81 ? 2.771 -13.275 -0.052 1.00 94.50 81 ARG A C 1
ATOM 601 O O . ARG A 1 81 ? 3.159 -14.431 0.059 1.00 94.50 81 ARG A O 1
ATOM 608 N N . GLY A 1 82 ? 3.110 -12.318 0.809 1.00 93.94 82 GLY A N 1
ATOM 609 C CA . GLY A 1 82 ? 3.936 -12.550 1.990 1.00 93.94 82 GLY A CA 1
ATOM 610 C C . GLY A 1 82 ? 5.242 -11.771 1.995 1.00 93.94 82 GLY A C 1
ATOM 611 O O . GLY A 1 82 ? 5.915 -11.766 3.024 1.00 93.94 82 GLY A O 1
ATOM 612 N N . GLU A 1 83 ? 5.599 -11.087 0.908 1.00 95.06 83 GLU A N 1
ATOM 613 C CA . GLU A 1 83 ? 6.854 -10.330 0.850 1.00 95.06 83 GLU A CA 1
ATOM 614 C C . GLU A 1 83 ? 6.828 -9.091 1.754 1.00 95.06 83 GLU A C 1
ATOM 616 O O . GLU A 1 83 ? 7.859 -8.689 2.291 1.00 95.06 83 GLU A O 1
ATOM 621 N N . ALA A 1 84 ? 5.633 -8.567 2.056 1.00 96.12 84 ALA A N 1
ATOM 622 C CA . ALA A 1 84 ? 5.462 -7.502 3.038 1.00 96.12 84 ALA A CA 1
ATOM 623 C C . ALA A 1 84 ? 5.627 -7.973 4.497 1.00 96.12 84 ALA A C 1
ATOM 625 O O . ALA A 1 84 ? 5.568 -7.149 5.405 1.00 96.12 84 ALA A O 1
ATOM 626 N N . ALA A 1 85 ? 5.831 -9.265 4.778 1.00 93.75 85 ALA A N 1
ATOM 627 C CA . ALA A 1 85 ? 6.037 -9.771 6.138 1.00 93.75 85 ALA A CA 1
ATOM 628 C C . ALA A 1 85 ? 7.471 -9.497 6.643 1.00 93.75 85 ALA A C 1
ATOM 630 O O . ALA A 1 85 ? 8.256 -10.411 6.928 1.00 93.75 85 ALA A O 1
ATOM 631 N N . LEU A 1 86 ? 7.812 -8.210 6.757 1.00 83.12 86 LEU A N 1
ATOM 632 C CA . LEU A 1 86 ? 9.111 -7.720 7.215 1.00 83.12 86 LEU A CA 1
ATOM 633 C C . LEU A 1 86 ? 9.482 -8.359 8.558 1.00 83.12 86 LEU A C 1
ATOM 635 O O . LEU A 1 86 ? 8.623 -8.617 9.402 1.00 83.12 86 LEU A O 1
ATOM 639 N N . THR A 1 87 ? 10.774 -8.593 8.796 1.00 83.94 87 THR A N 1
ATOM 640 C CA . THR A 1 87 ? 11.291 -9.280 10.003 1.00 83.94 87 THR A CA 1
ATOM 641 C C . THR A 1 87 ? 10.809 -10.728 10.178 1.00 83.94 87 THR A C 1
ATOM 643 O O . THR A 1 87 ? 10.797 -11.242 11.293 1.00 83.94 87 THR A O 1
ATOM 646 N N . ASN A 1 88 ? 10.456 -11.407 9.079 1.00 82.69 88 ASN A N 1
ATOM 647 C CA . ASN A 1 88 ? 10.089 -12.827 9.060 1.00 82.69 88 ASN A CA 1
ATOM 648 C C . ASN A 1 88 ? 8.870 -13.158 9.943 1.00 82.69 88 ASN A C 1
ATOM 650 O O . ASN A 1 88 ? 8.800 -14.239 10.528 1.00 82.69 88 ASN A O 1
ATOM 654 N N . ARG A 1 89 ? 7.916 -12.225 10.054 1.00 88.00 89 ARG A N 1
ATOM 655 C CA . ARG A 1 89 ? 6.677 -12.439 10.817 1.00 88.00 89 ARG A CA 1
ATOM 656 C C . ARG A 1 89 ? 5.704 -13.340 10.056 1.00 88.00 89 ARG A C 1
ATOM 658 O O . ARG A 1 89 ? 5.820 -13.534 8.849 1.00 88.00 89 ARG A O 1
ATOM 665 N N . GLU A 1 90 ? 4.724 -13.876 10.775 1.00 93.25 90 GLU A N 1
ATOM 666 C CA . GLU A 1 90 ? 3.649 -14.712 10.214 1.00 93.25 90 GLU A CA 1
ATOM 667 C C . GLU A 1 90 ? 2.455 -13.889 9.702 1.00 93.25 90 GLU A C 1
ATOM 669 O O . GLU A 1 90 ? 1.459 -14.434 9.234 1.00 93.25 90 GLU A O 1
ATOM 674 N N . TYR A 1 91 ? 2.533 -12.563 9.795 1.00 94.44 91 TYR A N 1
ATOM 675 C CA . TYR A 1 91 ? 1.462 -11.645 9.439 1.00 94.44 91 TYR A CA 1
ATOM 676 C C . TYR A 1 91 ? 2.015 -10.371 8.807 1.00 94.44 91 TYR A C 1
ATOM 678 O O . TYR A 1 91 ? 3.174 -10.006 9.007 1.00 94.44 91 TYR A O 1
ATOM 686 N N . ILE A 1 92 ? 1.147 -9.692 8.068 1.00 96.19 92 ILE A N 1
ATOM 687 C CA . ILE A 1 92 ? 1.392 -8.402 7.431 1.00 96.19 92 ILE A CA 1
ATOM 688 C C . ILE A 1 92 ? 0.534 -7.367 8.148 1.00 96.19 92 ILE A C 1
ATOM 690 O O . ILE A 1 92 ? -0.669 -7.576 8.342 1.00 96.19 92 ILE A O 1
ATOM 694 N N . THR A 1 93 ? 1.153 -6.254 8.537 1.00 94.94 93 THR A N 1
ATOM 695 C CA . THR A 1 93 ? 0.451 -5.092 9.089 1.00 94.94 93 THR A CA 1
ATOM 696 C C . THR A 1 93 ? 0.261 -3.993 8.046 1.00 94.94 93 THR A C 1
ATOM 698 O O . THR A 1 93 ? 0.848 -4.042 6.963 1.00 94.94 93 THR A O 1
ATOM 701 N N . VAL A 1 94 ? -0.555 -2.986 8.361 1.00 93.06 94 VAL A N 1
ATOM 702 C CA . VAL A 1 94 ? -0.753 -1.819 7.485 1.00 93.06 94 VAL A CA 1
ATOM 703 C C . VAL A 1 94 ? 0.564 -1.077 7.268 1.00 93.06 94 VAL A C 1
ATOM 705 O O . VAL A 1 94 ? 0.904 -0.740 6.135 1.00 93.06 94 VAL A O 1
ATOM 708 N N . GLY A 1 95 ? 1.323 -0.857 8.342 1.00 93.44 95 GLY A N 1
ATOM 709 C CA . GLY A 1 95 ? 2.625 -0.203 8.290 1.00 93.44 95 GLY A CA 1
ATOM 710 C C . GLY A 1 95 ? 3.640 -1.008 7.485 1.00 93.44 95 GLY A C 1
ATOM 711 O O . GLY A 1 95 ? 4.364 -0.440 6.671 1.00 93.44 95 GLY A O 1
ATOM 712 N N . MET A 1 96 ? 3.647 -2.333 7.647 1.00 95.69 96 MET A N 1
ATOM 713 C CA . MET A 1 96 ? 4.508 -3.219 6.863 1.00 95.69 96 MET A CA 1
ATOM 714 C C . MET A 1 96 ? 4.200 -3.161 5.370 1.00 95.69 96 MET A C 1
ATOM 716 O O . MET A 1 96 ? 5.112 -2.983 4.567 1.00 95.69 96 MET A O 1
ATOM 720 N N . LEU A 1 97 ? 2.919 -3.266 5.006 1.00 96.06 97 LEU A N 1
ATOM 721 C CA . LEU A 1 97 ? 2.494 -3.154 3.616 1.00 96.06 97 LEU A CA 1
ATOM 722 C C . LEU A 1 97 ? 2.862 -1.783 3.037 1.00 96.06 97 LEU A C 1
ATOM 724 O O . LEU A 1 97 ? 3.321 -1.711 1.905 1.00 96.06 97 LEU A O 1
ATOM 728 N N . ASN A 1 98 ? 2.722 -0.706 3.816 1.00 94.12 98 ASN A N 1
ATOM 729 C CA . ASN A 1 98 ? 3.082 0.640 3.374 1.00 94.12 98 ASN A CA 1
ATOM 730 C C . ASN A 1 98 ? 4.570 0.793 3.051 1.00 94.12 98 ASN A C 1
ATOM 732 O O . ASN A 1 98 ? 4.914 1.354 2.009 1.00 94.12 98 ASN A O 1
ATOM 736 N N . VAL A 1 99 ? 5.440 0.288 3.929 1.00 95.12 99 VAL A N 1
ATOM 737 C CA . VAL A 1 99 ? 6.891 0.313 3.706 1.00 95.12 99 VAL A CA 1
ATOM 738 C C . VAL A 1 99 ? 7.239 -0.529 2.482 1.00 95.12 99 VAL A C 1
ATOM 740 O O . VAL A 1 99 ? 7.852 -0.018 1.550 1.00 95.12 99 VAL A O 1
ATOM 743 N N . PHE A 1 100 ? 6.757 -1.774 2.440 1.00 96.75 100 PHE A N 1
ATOM 744 C CA . PHE A 1 100 ? 7.039 -2.697 1.346 1.00 96.75 100 PHE A CA 1
ATOM 745 C C . PHE A 1 100 ? 6.594 -2.148 -0.012 1.00 96.75 100 PHE A C 1
ATOM 747 O O . PHE A 1 100 ? 7.384 -2.114 -0.948 1.00 96.75 100 PHE A O 1
ATOM 754 N N . VAL A 1 101 ? 5.347 -1.679 -0.129 1.00 95.75 101 VAL A N 1
ATOM 755 C CA . VAL A 1 101 ? 4.819 -1.149 -1.396 1.00 95.75 101 VAL A CA 1
ATOM 756 C C . VAL A 1 101 ? 5.619 0.070 -1.852 1.00 95.75 101 VAL A C 1
ATOM 758 O O . VAL A 1 101 ? 5.905 0.198 -3.040 1.00 95.75 101 VAL A O 1
ATOM 761 N N . SER A 1 102 ? 6.019 0.944 -0.925 1.00 94.00 102 SER A N 1
ATOM 762 C CA . SER A 1 102 ? 6.823 2.125 -1.257 1.00 94.00 102 SER A CA 1
ATOM 763 C C . SER A 1 102 ? 8.197 1.766 -1.816 1.00 94.00 102 SER A C 1
ATOM 765 O O . SER A 1 102 ? 8.632 2.387 -2.784 1.00 94.00 102 SER A O 1
ATOM 767 N N . GLU A 1 103 ? 8.874 0.778 -1.233 1.00 95.50 103 GLU A N 1
ATOM 768 C CA . GLU A 1 103 ? 10.178 0.299 -1.708 1.00 95.50 103 GLU A CA 1
ATOM 769 C C . GLU A 1 103 ? 10.033 -0.460 -3.032 1.00 95.50 103 GLU A C 1
ATOM 771 O O . GLU A 1 103 ? 10.698 -0.148 -4.016 1.00 95.50 103 GLU A O 1
ATOM 776 N N . ARG A 1 104 ? 9.070 -1.380 -3.108 1.00 96.19 104 ARG A N 1
ATOM 777 C CA . ARG A 1 104 ? 8.849 -2.237 -4.273 1.00 96.19 104 ARG A CA 1
ATOM 778 C C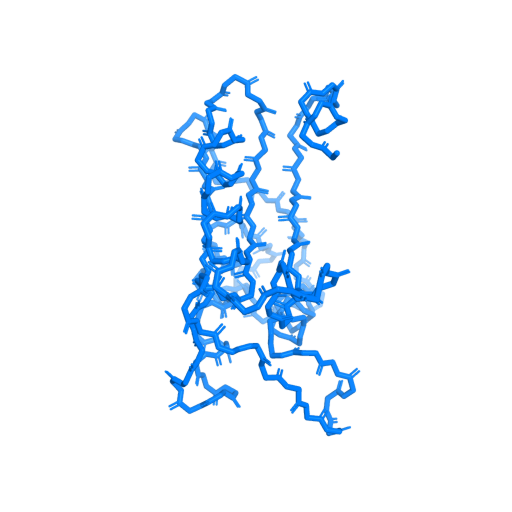 . ARG A 1 104 ? 8.462 -1.452 -5.528 1.00 96.19 104 ARG A C 1
ATOM 780 O O . ARG A 1 104 ? 8.942 -1.769 -6.613 1.00 96.19 104 ARG A O 1
ATOM 787 N N . VAL A 1 105 ? 7.638 -0.407 -5.404 1.00 93.88 105 VAL A N 1
ATOM 788 C CA . VAL A 1 105 ? 7.322 0.482 -6.538 1.00 93.88 105 VAL A CA 1
ATOM 789 C C . VAL A 1 105 ? 8.564 1.235 -7.011 1.00 93.88 105 VAL A C 1
ATOM 791 O O . VAL A 1 105 ? 8.769 1.359 -8.219 1.00 93.88 105 VAL A O 1
ATOM 794 N N . GLN A 1 106 ? 9.414 1.707 -6.095 1.00 93.12 106 GLN A N 1
ATOM 795 C CA . GLN A 1 106 ? 10.665 2.370 -6.469 1.00 93.12 106 GLN A CA 1
ATOM 796 C C . GLN A 1 106 ? 11.601 1.407 -7.202 1.00 93.12 106 GLN A C 1
ATOM 798 O O . GLN A 1 106 ? 12.124 1.771 -8.252 1.00 93.12 106 GLN A O 1
ATOM 803 N N . ASP A 1 107 ? 11.744 0.173 -6.719 1.00 94.94 107 ASP A N 1
ATOM 804 C CA . ASP A 1 107 ? 12.573 -0.849 -7.365 1.00 94.94 107 ASP A CA 1
ATOM 805 C C . ASP A 1 107 ? 12.089 -1.170 -8.782 1.00 94.94 107 ASP A C 1
ATOM 807 O O . ASP A 1 107 ? 12.882 -1.263 -9.719 1.00 94.94 107 ASP A O 1
ATOM 811 N N . LEU A 1 108 ? 10.775 -1.319 -8.957 1.00 93.44 108 LEU A N 1
ATOM 812 C CA . LEU A 1 108 ? 10.186 -1.691 -10.241 1.00 93.44 108 LEU A CA 1
ATOM 813 C C . LEU A 1 108 ? 10.222 -0.561 -11.278 1.00 93.44 108 LEU A C 1
ATOM 815 O O . LEU A 1 108 ? 10.238 -0.830 -12.478 1.00 93.44 108 LEU A O 1
ATOM 819 N N . THR A 1 109 ? 10.221 0.691 -10.822 1.00 90.75 109 THR A N 1
ATOM 820 C CA . THR A 1 109 ? 10.182 1.885 -11.684 1.00 90.75 109 THR A CA 1
ATOM 821 C C . THR A 1 109 ? 11.510 2.629 -11.750 1.00 90.75 109 THR A C 1
ATOM 823 O O . THR A 1 109 ? 11.587 3.683 -12.368 1.00 90.75 109 THR A O 1
ATOM 826 N N . GLY A 1 110 ? 12.564 2.132 -11.096 1.00 91.62 110 GLY A N 1
ATOM 827 C CA . GLY A 1 110 ? 13.843 2.843 -11.013 1.00 91.62 110 GLY A CA 1
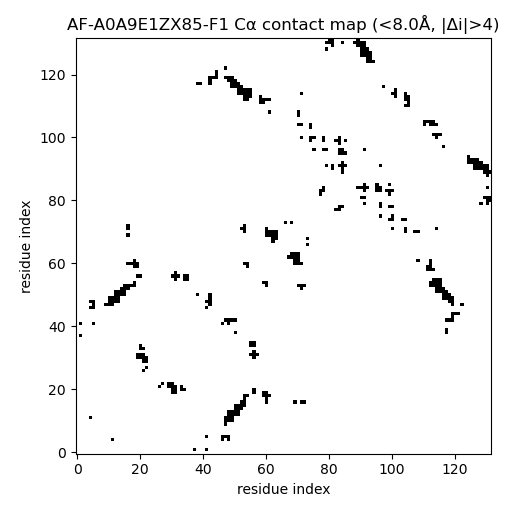ATOM 828 C C . GLY A 1 110 ? 13.749 4.192 -10.286 1.00 91.62 110 GLY A C 1
ATOM 829 O O . GLY A 1 110 ? 14.529 5.097 -10.570 1.00 91.62 110 GLY A O 1
ATOM 830 N N . GLY A 1 111 ? 12.786 4.340 -9.371 1.00 89.00 111 GLY A N 1
ATOM 831 C CA . GLY A 1 111 ? 12.522 5.573 -8.624 1.00 89.00 111 GLY A CA 1
ATOM 832 C C . GLY A 1 111 ? 11.664 6.610 -9.358 1.00 89.00 111 GLY A C 1
ATOM 833 O O . GLY A 1 111 ? 11.468 7.706 -8.836 1.00 89.00 111 GLY A O 1
ATOM 834 N N . GLU A 1 112 ? 11.130 6.294 -10.541 1.00 86.19 112 GLU A N 1
ATOM 835 C CA . GLU A 1 112 ? 10.313 7.234 -11.322 1.00 86.19 112 GLU A CA 1
ATOM 836 C C . GLU A 1 112 ? 8.877 7.397 -10.789 1.00 86.19 112 GLU A C 1
ATOM 838 O O . GLU A 1 112 ? 8.191 8.363 -11.135 1.00 86.19 112 GLU A O 1
ATOM 843 N N . GLN A 1 113 ? 8.423 6.486 -9.923 1.00 84.81 113 GLN A N 1
ATOM 844 C CA . GLN A 1 113 ? 7.109 6.524 -9.285 1.00 84.81 113 GLN A CA 1
ATOM 845 C C . GLN A 1 113 ? 7.232 6.469 -7.762 1.00 84.81 113 GLN A C 1
ATOM 847 O O . GLN A 1 113 ? 7.991 5.675 -7.206 1.00 84.81 113 GLN A O 1
ATOM 852 N N . THR A 1 114 ? 6.437 7.287 -7.071 1.00 85.88 114 THR A N 1
ATOM 853 C CA . THR A 1 114 ? 6.349 7.275 -5.608 1.00 85.88 114 THR A CA 1
ATOM 854 C C . THR A 1 114 ? 4.889 7.116 -5.185 1.00 85.88 114 THR A C 1
ATOM 856 O O . THR A 1 114 ? 4.092 8.034 -5.407 1.00 85.88 114 THR A O 1
ATOM 859 N N . PRO A 1 115 ? 4.504 5.976 -4.582 1.00 87.75 115 PRO A N 1
ATOM 860 C CA . PRO A 1 115 ? 3.151 5.810 -4.079 1.00 87.75 115 PRO A CA 1
ATOM 861 C C . PRO A 1 115 ? 2.925 6.708 -2.860 1.00 87.75 115 PRO A C 1
ATOM 863 O O . PRO A 1 115 ? 3.859 7.111 -2.166 1.00 87.75 115 PRO A O 1
ATOM 866 N N . THR A 1 116 ? 1.664 7.021 -2.584 1.00 85.94 116 THR A N 1
ATOM 867 C CA . THR A 1 116 ? 1.271 7.812 -1.414 1.00 85.94 116 THR A CA 1
ATOM 868 C C . THR A 1 116 ? 0.218 7.078 -0.600 1.00 85.94 116 THR A C 1
ATOM 870 O O . THR A 1 116 ? -0.573 6.303 -1.140 1.00 85.94 116 THR A O 1
ATOM 873 N N . SER A 1 117 ? 0.198 7.310 0.708 1.00 86.00 117 SER A N 1
ATOM 874 C CA . SER A 1 117 ? -0.782 6.716 1.606 1.00 86.00 117 SER A CA 1
ATOM 875 C C . SER A 1 117 ? -1.326 7.731 2.601 1.00 86.00 117 SER A C 1
ATOM 877 O O . SER A 1 117 ? -0.653 8.683 2.999 1.00 86.00 117 SER A O 1
ATOM 879 N N . ALA A 1 118 ? -2.571 7.513 3.012 1.00 84.81 118 ALA A N 1
ATOM 880 C CA . ALA A 1 118 ? -3.174 8.195 4.141 1.00 84.81 118 ALA A CA 1
ATOM 881 C C . ALA A 1 118 ? -3.682 7.164 5.136 1.00 84.81 118 ALA A C 1
ATOM 883 O O . ALA A 1 118 ? -4.623 6.415 4.868 1.00 84.81 118 ALA A O 1
ATOM 884 N N . ILE A 1 119 ? -3.037 7.151 6.296 1.00 84.69 119 ILE A N 1
ATOM 885 C CA . ILE A 1 119 ? -3.347 6.264 7.408 1.00 84.69 119 ILE A CA 1
ATOM 886 C C . ILE A 1 119 ? -3.728 7.172 8.583 1.00 84.69 119 ILE A C 1
ATOM 888 O O . ILE A 1 119 ? -2.855 7.846 9.129 1.00 84.69 119 ILE A O 1
ATOM 892 N N . PRO A 1 120 ? -5.017 7.264 8.951 1.00 80.38 120 PRO A N 1
ATOM 893 C CA . PRO A 1 120 ? -5.437 8.089 10.079 1.00 80.38 120 PRO A CA 1
ATOM 894 C C . PRO A 1 120 ? -4.746 7.684 11.391 1.00 80.38 120 PRO A C 1
ATOM 896 O O . PRO A 1 120 ? -4.741 6.511 11.755 1.00 80.38 120 PRO A O 1
ATOM 899 N N . ASN A 1 121 ? -4.246 8.662 12.155 1.00 75.38 121 ASN A N 1
ATOM 900 C CA . ASN A 1 121 ? -3.473 8.444 13.396 1.00 75.38 121 ASN A CA 1
ATOM 901 C C . ASN A 1 121 ? -4.210 7.648 14.492 1.00 75.38 121 ASN A C 1
ATOM 903 O O . ASN A 1 121 ? -3.586 7.151 15.425 1.00 75.38 121 ASN A O 1
ATOM 907 N N . LEU A 1 122 ? -5.540 7.581 14.419 1.00 75.44 122 LEU A N 1
ATOM 908 C CA . LEU A 1 122 ? -6.393 6.875 15.378 1.00 75.44 122 LEU A CA 1
ATOM 909 C C . LEU A 1 122 ? -6.535 5.376 15.068 1.00 75.44 122 LEU A C 1
ATOM 911 O O . LEU A 1 122 ? -7.100 4.641 15.876 1.00 75.44 122 LEU A O 1
ATOM 915 N N . ILE A 1 123 ? -6.031 4.917 13.920 1.00 77.38 123 ILE A N 1
ATOM 916 C CA . ILE A 1 123 ? -6.059 3.508 13.534 1.00 77.38 123 ILE A CA 1
ATOM 917 C C . ILE A 1 123 ? -4.747 2.856 13.995 1.00 77.38 123 ILE A C 1
ATOM 919 O O . ILE A 1 123 ? -3.676 3.282 13.558 1.00 77.38 123 ILE A O 1
ATOM 923 N N . PRO A 1 124 ? -4.795 1.838 14.877 1.00 85.38 124 PRO A N 1
ATOM 924 C CA . PRO A 1 124 ? -3.598 1.100 15.259 1.00 85.38 124 PRO A CA 1
ATOM 925 C C . PRO A 1 124 ? -3.031 0.329 14.061 1.00 85.38 124 PRO A C 1
ATOM 927 O O . PRO A 1 124 ? -3.734 0.062 13.086 1.00 85.38 124 PRO A O 1
ATOM 930 N N . ASP A 1 125 ? -1.765 -0.078 14.145 1.00 89.81 125 ASP A N 1
ATOM 931 C CA . ASP A 1 125 ? -1.153 -0.911 13.108 1.00 89.81 125 ASP A CA 1
ATOM 932 C C . ASP A 1 125 ? -1.715 -2.344 13.161 1.00 89.81 125 ASP A C 1
ATOM 934 O O . ASP A 1 125 ? -1.247 -3.202 13.910 1.00 89.81 125 ASP A O 1
ATOM 938 N N . LEU A 1 126 ? -2.798 -2.574 12.417 1.00 90.50 126 LEU A N 1
ATOM 939 C CA . LEU A 1 126 ? -3.571 -3.814 12.439 1.00 90.50 126 LEU A CA 1
ATOM 940 C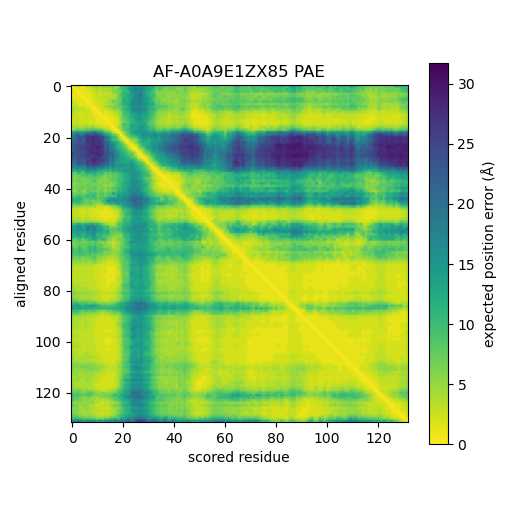 C . LEU A 1 126 ? -2.982 -4.884 11.525 1.00 90.50 126 LEU A C 1
ATOM 942 O O . LEU A 1 126 ? -2.403 -4.587 10.481 1.00 90.50 126 LEU A O 1
ATOM 946 N N . HIS A 1 127 ? -3.215 -6.145 11.887 1.00 93.56 127 HIS A N 1
ATOM 947 C CA . HIS A 1 127 ? -2.922 -7.286 11.026 1.00 93.56 127 HIS A CA 1
ATOM 948 C C . HIS A 1 127 ? -3.960 -7.348 9.901 1.00 93.56 127 HIS A C 1
ATOM 950 O O . HIS A 1 127 ? -5.157 -7.458 10.169 1.00 93.56 127 HIS A O 1
ATOM 956 N N . ILE A 1 128 ? -3.501 -7.296 8.653 1.00 92.31 128 ILE A N 1
ATOM 957 C CA . ILE A 1 128 ? -4.368 -7.277 7.465 1.00 92.31 128 ILE A CA 1
ATOM 958 C C . ILE A 1 128 ? -4.277 -8.551 6.629 1.00 92.31 128 ILE A C 1
ATOM 960 O O . ILE A 1 128 ? -5.180 -8.835 5.847 1.00 92.31 128 ILE A O 1
ATOM 964 N N . ALA A 1 129 ? -3.218 -9.339 6.807 1.00 93.19 129 ALA A N 1
ATOM 965 C CA . ALA A 1 129 ? -3.064 -10.638 6.167 1.00 93.19 129 ALA A CA 1
ATOM 966 C C . ALA A 1 129 ? -2.120 -11.544 6.968 1.00 93.19 129 ALA A C 1
ATOM 968 O O . ALA A 1 129 ? -1.296 -11.068 7.750 1.00 93.19 129 ALA A O 1
ATOM 969 N N . LEU A 1 130 ? -2.241 -12.854 6.754 1.00 92.81 130 LEU A N 1
ATOM 970 C CA . LEU A 1 130 ? -1.250 -13.841 7.182 1.00 92.81 130 LEU A CA 1
ATOM 971 C C . LEU A 1 130 ? -0.233 -14.045 6.062 1.00 92.81 130 LEU A C 1
ATOM 973 O O . LEU A 1 130 ? -0.604 -14.034 4.886 1.00 92.81 130 LEU A O 1
ATOM 977 N N . ARG A 1 131 ? 1.025 -14.274 6.430 1.00 88.62 131 ARG A N 1
ATOM 978 C CA . ARG A 1 131 ? 2.042 -14.734 5.489 1.00 88.62 131 ARG A CA 1
ATOM 979 C C . ARG A 1 131 ? 1.685 -16.156 5.052 1.00 88.62 131 ARG A C 1
ATOM 981 O O . ARG A 1 131 ? 1.400 -16.998 5.903 1.00 88.62 131 ARG A O 1
ATOM 988 N N . ARG A 1 132 ? 1.647 -16.395 3.744 1.00 75.75 132 ARG A N 1
ATOM 989 C CA . ARG A 1 132 ? 1.373 -17.712 3.157 1.00 75.75 132 ARG A CA 1
ATOM 990 C C . ARG A 1 132 ? 2.653 -18.395 2.705 1.00 75.75 132 ARG A C 1
ATOM 992 O O . ARG A 1 132 ? 3.644 -17.671 2.467 1.00 75.75 132 ARG A O 1
#

Foldseek 3Di:
DLVVLQPDPAAEEEEAEDFQCPCVPPDPPDRQVVVVVSQVVCLPPNRNYKYKYFAHNVAGFDDDVVQPDTQLVSQLVCCQLAPLVPPPDQFHWPVSSQVSSQVSSCVVVVNRGGMDIRDHPPDPGDTDHTHD

Nearest PDB structures (foldseek):
  6w8r-assembly2_B  TM=6.093E-01  e=1.872E-01  Arabidopsis thaliana
  8rch-assembly1_W  TM=4.885E-01  e=7.581E-01  Homo sapiens
  9fs5-assembly1_A  TM=2.460E-01  e=3.507E+00  Escherichia coli
  9fsm-assembly1_A  TM=2.375E-01  e=9.524E+00  Klebsiella pneumoniae

Radius of gyration: 15.0 Å; Cα contacts (8 Å, |Δi|>4): 230; chains: 1; bounding box: 35×38×37 Å